Protein AF-A0AA49Q0H8-F1 (afdb_monomer_lite)

pLDDT: mean 85.37, std 14.4, range [41.31, 97.38]

Foldseek 3Di:
DLPDDLVLLDDPPRDSVNVVCVVVVNDADDLVSLQSSQVSSCVSCVVVVHRDDDGSCNRRDDPLRVLVVVLVVLLPPPDAPVNLVVLVVNLVSCVVNVVVVSNVSSVVVSVVRCVVVVVVVPPVPPVPDDDD

Sequence (132 aa):
MLRIKQKELQDENITRGFISMIESNRSRMSIDTAKKIAKKFNERAKELGINLNINGEYLFLTPKQEAEKYCLEKLNNNIELEHIKDIDEIIEISEKYGLTEIKIKAYIKRADLEFEKHIYKKRKLQRSFKIT

Structure (mmCIF, N/CA/C/O backbone):
data_AF-A0AA49Q0H8-F1
#
_entry.id   AF-A0AA49Q0H8-F1
#
loop_
_atom_site.group_PDB
_atom_site.id
_atom_site.type_symbol
_atom_site.label_atom_id
_atom_site.label_alt_id
_atom_site.label_comp_id
_atom_site.label_asym_id
_atom_site.label_entity_id
_atom_site.label_seq_id
_atom_site.pdbx_PDB_ins_code
_atom_site.Cartn_x
_atom_site.Cartn_y
_atom_site.Cartn_z
_atom_site.occupancy
_atom_site.B_iso_or_equiv
_atom_site.auth_seq_id
_atom_site.auth_comp_id
_atom_site.auth_asym_id
_atom_site.auth_atom_id
_atom_site.pdbx_PDB_model_num
ATOM 1 N N . MET A 1 1 ? -1.132 -11.295 16.619 1.00 79.00 1 MET A N 1
ATOM 2 C CA . MET A 1 1 ? -2.486 -10.762 16.324 1.00 79.00 1 MET A CA 1
ATOM 3 C C . MET A 1 1 ? -2.941 -9.900 17.499 1.00 79.00 1 MET A C 1
ATOM 5 O O . MET A 1 1 ? -2.829 -10.368 18.623 1.00 79.00 1 MET A O 1
ATOM 9 N N . LEU A 1 2 ? -3.425 -8.670 17.270 1.00 86.94 2 LEU A N 1
ATOM 10 C CA . LEU A 1 2 ? -3.689 -7.662 18.324 1.00 86.94 2 LEU A CA 1
ATOM 11 C C . LEU A 1 2 ? -4.891 -7.969 19.248 1.00 86.94 2 LEU A C 1
ATOM 13 O O . LEU A 1 2 ? -5.100 -7.277 20.243 1.00 86.94 2 LEU A O 1
ATOM 17 N N . ARG A 1 3 ? -5.690 -9.000 18.924 1.00 89.12 3 ARG A N 1
ATOM 18 C CA . ARG A 1 3 ? -6.884 -9.447 19.677 1.00 89.12 3 ARG A CA 1
ATOM 19 C C . ARG A 1 3 ? -7.886 -8.328 20.016 1.00 89.12 3 ARG A C 1
ATOM 21 O O . ARG A 1 3 ? -8.601 -8.434 21.007 1.00 89.12 3 ARG A O 1
ATOM 28 N N . ILE A 1 4 ? -7.938 -7.275 19.203 1.00 90.25 4 ILE A N 1
ATOM 29 C CA . ILE A 1 4 ? -8.869 -6.159 19.376 1.00 90.25 4 ILE A CA 1
ATOM 30 C C . ILE A 1 4 ? -10.261 -6.553 18.874 1.00 90.25 4 ILE A C 1
ATOM 32 O O . ILE A 1 4 ? -10.401 -7.159 17.810 1.00 90.25 4 ILE A O 1
ATOM 36 N N . LYS A 1 5 ? -11.300 -6.240 19.645 1.00 91.56 5 LYS A N 1
ATOM 37 C CA . LYS A 1 5 ? -12.699 -6.436 19.252 1.00 91.56 5 LYS A CA 1
ATOM 38 C C . LYS A 1 5 ? -13.223 -5.164 18.591 1.00 91.56 5 LYS A C 1
ATOM 40 O O . LYS A 1 5 ? -12.869 -4.063 19.001 1.00 91.56 5 LYS A O 1
ATOM 45 N N . GLN A 1 6 ? -14.172 -5.294 17.659 1.00 89.69 6 GLN A N 1
ATOM 46 C CA . GLN A 1 6 ? -14.830 -4.138 17.021 1.00 89.69 6 GLN A CA 1
ATOM 47 C C . GLN A 1 6 ? -15.367 -3.122 18.042 1.00 89.69 6 GLN A C 1
ATOM 49 O O . GLN A 1 6 ? -15.319 -1.923 17.800 1.00 89.69 6 GLN A O 1
ATOM 54 N N . LYS A 1 7 ? -15.833 -3.585 19.214 1.00 90.44 7 LYS A N 1
ATOM 55 C CA . LYS A 1 7 ? -16.336 -2.699 20.274 1.00 90.44 7 LYS A CA 1
ATOM 56 C C . LYS A 1 7 ? -15.286 -1.713 20.803 1.00 90.44 7 LYS A C 1
ATOM 58 O O . LYS A 1 7 ? -15.662 -0.634 21.233 1.00 90.44 7 LYS A O 1
ATOM 63 N N . GLU A 1 8 ? -14.009 -2.088 20.769 1.00 89.44 8 GLU A N 1
ATOM 64 C CA . GLU A 1 8 ? -12.873 -1.280 21.240 1.00 89.44 8 GLU A CA 1
ATOM 65 C C . GLU A 1 8 ? -12.460 -0.239 20.184 1.00 89.44 8 GLU A C 1
ATOM 67 O O . GLU A 1 8 ? -11.932 0.827 20.506 1.00 89.44 8 GLU A O 1
ATOM 72 N N . LEU A 1 9 ? -12.777 -0.513 18.914 1.00 90.25 9 LEU A N 1
ATOM 73 C CA . LEU A 1 9 ? -12.585 0.406 17.794 1.00 90.25 9 LEU A CA 1
ATOM 74 C C . LEU A 1 9 ? -13.672 1.483 17.699 1.00 90.25 9 LEU A C 1
ATOM 76 O O . LEU A 1 9 ? -13.484 2.454 16.969 1.00 90.25 9 LEU A O 1
ATOM 80 N N . GLN A 1 10 ? -14.774 1.342 18.443 1.00 92.25 10 GLN A N 1
ATOM 81 C CA . GLN A 1 10 ? -15.857 2.319 18.416 1.00 92.25 10 GLN A CA 1
ATOM 82 C C . GLN A 1 10 ? -15.435 3.678 18.988 1.00 92.25 10 GLN A C 1
ATOM 84 O O . GLN A 1 10 ? -14.564 3.779 19.859 1.00 92.25 10 GLN A O 1
ATOM 89 N N . ASP A 1 11 ? -16.070 4.718 18.466 1.00 90.31 11 ASP A N 1
ATOM 90 C CA . ASP A 1 11 ? -15.932 6.122 18.853 1.00 90.31 11 ASP A CA 1
ATOM 91 C C . ASP A 1 11 ? -17.238 6.852 18.474 1.00 90.31 11 ASP A C 1
ATOM 93 O O . ASP A 1 11 ? -18.080 6.259 17.794 1.00 90.31 11 ASP A O 1
ATOM 97 N N . GLU A 1 12 ? -17.412 8.122 18.848 1.00 85.06 12 GLU A N 1
ATOM 98 C CA . GLU A 1 12 ? -18.640 8.906 18.596 1.00 85.06 12 GLU A CA 1
ATOM 99 C C . GLU A 1 12 ? -19.125 8.824 17.137 1.00 85.06 12 GLU A C 1
ATOM 101 O O . GLU A 1 12 ? -20.320 8.743 16.877 1.00 85.06 12 GLU A O 1
ATOM 106 N N . ASN A 1 13 ? -18.185 8.766 16.187 1.00 83.50 13 ASN A N 1
ATOM 107 C CA . ASN A 1 13 ? -18.453 8.690 14.746 1.00 83.50 13 ASN A CA 1
ATOM 108 C C . ASN A 1 13 ? -17.989 7.369 14.103 1.00 83.50 13 ASN A C 1
ATOM 110 O O . ASN A 1 13 ? -17.912 7.255 12.881 1.00 83.50 13 ASN A O 1
ATOM 114 N N . ILE A 1 14 ? -17.632 6.367 14.911 1.00 91.06 14 ILE A N 1
ATOM 115 C CA . ILE A 1 14 ? -17.165 5.056 14.446 1.00 91.06 14 ILE A CA 1
ATOM 116 C C . ILE A 1 14 ? -18.039 4.001 15.113 1.00 91.06 14 ILE A C 1
ATOM 118 O O . ILE A 1 14 ? -17.765 3.539 16.217 1.00 91.06 14 ILE A O 1
ATOM 122 N N . THR A 1 15 ? -19.123 3.620 14.444 1.00 92.94 15 THR A N 1
ATOM 123 C CA . THR A 1 15 ? -20.043 2.605 14.966 1.00 92.94 15 THR A CA 1
ATOM 124 C C . THR A 1 15 ? -19.571 1.201 14.602 1.00 92.94 15 THR A C 1
ATOM 126 O O . THR A 1 15 ? -18.864 0.994 13.613 1.00 92.94 15 THR A O 1
ATOM 129 N N . ARG A 1 16 ? -20.020 0.188 15.350 1.00 92.06 16 ARG A N 1
ATOM 130 C CA . ARG A 1 16 ? -19.789 -1.220 14.985 1.00 92.06 16 ARG A CA 1
ATOM 131 C C . ARG A 1 16 ? -20.286 -1.553 13.573 1.00 92.06 16 ARG A C 1
ATOM 133 O O . ARG A 1 16 ? -19.608 -2.272 12.844 1.00 92.06 16 ARG A O 1
ATOM 140 N N . GLY A 1 17 ? -21.454 -1.030 13.191 1.00 92.25 17 GLY A N 1
ATOM 141 C CA . GLY A 1 17 ? -22.011 -1.228 11.851 1.00 92.25 17 GLY A CA 1
ATOM 142 C C . GLY A 1 17 ? -21.102 -0.646 10.771 1.00 92.25 17 GLY A C 1
ATOM 143 O O . GLY A 1 17 ? -20.806 -1.312 9.784 1.00 92.25 17 GLY A O 1
ATOM 144 N N . PHE A 1 18 ? -20.575 0.554 11.003 1.00 91.81 18 PHE A N 1
ATOM 145 C CA . PHE A 1 18 ? -19.619 1.186 10.103 1.00 91.81 18 PHE A CA 1
ATOM 146 C C . PHE A 1 18 ? -18.300 0.407 9.987 1.00 91.81 18 PHE A C 1
ATOM 148 O O . PHE A 1 18 ? -17.840 0.168 8.872 1.00 91.81 18 PHE A O 1
ATOM 155 N N . ILE A 1 19 ? -17.747 -0.084 11.102 1.00 92.00 19 ILE A N 1
ATOM 156 C CA . ILE A 1 19 ? -16.563 -0.963 11.091 1.00 92.00 19 ILE A CA 1
ATOM 157 C C . ILE A 1 19 ? -16.831 -2.221 10.252 1.00 92.00 19 ILE A C 1
ATOM 159 O O . ILE A 1 19 ? -16.025 -2.575 9.398 1.00 92.00 19 ILE A O 1
ATOM 163 N N . SER A 1 20 ? -17.995 -2.856 10.420 1.00 91.75 20 SER A N 1
ATOM 164 C CA . SER A 1 20 ? -18.374 -4.027 9.621 1.00 91.75 20 SER A CA 1
ATOM 165 C C . SER A 1 20 ? -18.497 -3.713 8.122 1.00 91.75 20 SER A C 1
ATOM 167 O O . SER A 1 20 ? -18.124 -4.541 7.288 1.00 91.75 20 SER A O 1
ATOM 169 N N . MET A 1 21 ? -18.985 -2.524 7.754 1.00 91.94 21 MET A N 1
ATOM 170 C CA . MET A 1 21 ? -19.035 -2.092 6.352 1.00 91.94 21 MET A CA 1
ATOM 171 C C . MET A 1 21 ? -17.640 -1.869 5.760 1.00 91.94 21 MET A C 1
ATOM 173 O O . MET A 1 21 ? -17.427 -2.188 4.593 1.00 91.94 21 MET A O 1
ATOM 177 N N . ILE A 1 22 ? -16.690 -1.367 6.551 1.00 90.38 22 ILE A N 1
ATOM 178 C CA . ILE A 1 22 ? -15.285 -1.237 6.143 1.00 90.38 22 ILE A CA 1
ATOM 179 C C . ILE A 1 22 ? -14.663 -2.621 5.935 1.00 90.38 22 ILE A C 1
ATOM 181 O O . ILE A 1 22 ? -14.118 -2.891 4.871 1.00 90.38 22 ILE A O 1
ATOM 185 N N . GLU A 1 23 ? -14.784 -3.519 6.918 1.00 87.69 23 GLU A N 1
ATOM 186 C CA . GLU A 1 23 ? -14.206 -4.873 6.862 1.00 87.69 23 GLU A CA 1
ATOM 187 C C . GLU A 1 23 ? -14.744 -5.698 5.682 1.00 87.69 23 GLU A C 1
ATOM 189 O O . GLU A 1 23 ? -14.046 -6.554 5.145 1.00 87.69 23 GLU A O 1
ATOM 194 N N . SER A 1 24 ? -15.980 -5.424 5.253 1.00 91.69 24 SER A N 1
ATOM 195 C CA . SER A 1 24 ? -16.614 -6.063 4.093 1.00 91.69 24 SER A CA 1
ATOM 196 C C . SER A 1 24 ? -16.405 -5.316 2.768 1.00 91.69 24 SER A C 1
ATOM 198 O O . SER A 1 24 ? -17.031 -5.675 1.771 1.00 91.69 24 SER A O 1
ATOM 200 N N . ASN A 1 25 ? -15.547 -4.289 2.736 1.00 84.31 25 ASN A N 1
ATOM 201 C CA . ASN A 1 25 ? -15.287 -3.427 1.575 1.00 84.31 25 ASN A CA 1
ATOM 202 C C . ASN A 1 25 ? -16.537 -2.727 1.001 1.00 84.31 25 ASN A C 1
ATOM 204 O O . ASN A 1 25 ? -16.541 -2.300 -0.153 1.00 84.31 25 ASN A O 1
ATOM 208 N N . ARG A 1 26 ? -17.606 -2.590 1.795 1.00 86.88 26 ARG A N 1
ATOM 209 C CA . ARG A 1 26 ? -18.862 -1.931 1.395 1.00 86.88 26 ARG A CA 1
ATOM 210 C C . ARG A 1 26 ? -18.848 -0.421 1.615 1.00 86.88 26 ARG A C 1
ATOM 212 O O . ARG A 1 26 ? -19.649 0.281 1.010 1.00 86.88 26 ARG A O 1
ATOM 219 N N . SER A 1 27 ? -17.960 0.081 2.471 1.00 86.12 27 SER A N 1
ATOM 220 C CA . SER A 1 27 ? -17.750 1.514 2.692 1.00 86.12 27 SER A CA 1
ATOM 221 C C . SER A 1 27 ? -16.266 1.821 2.808 1.00 86.12 27 SER A C 1
ATOM 223 O O . SER A 1 27 ? -15.492 1.010 3.312 1.00 86.12 27 SER A O 1
ATOM 225 N N . ARG A 1 28 ? -15.878 3.028 2.396 1.00 85.75 28 ARG A N 1
ATOM 226 C CA . ARG A 1 28 ? -14.571 3.596 2.738 1.00 85.75 28 ARG A CA 1
ATOM 227 C C . ARG A 1 28 ? -14.676 4.447 3.992 1.00 85.75 28 ARG A C 1
ATOM 229 O O . ARG A 1 28 ? -15.765 4.882 4.365 1.00 85.75 28 ARG A O 1
ATOM 236 N N . MET A 1 29 ? -13.536 4.662 4.635 1.00 88.19 29 MET A N 1
ATOM 237 C CA . MET A 1 29 ? -13.414 5.564 5.773 1.00 88.19 29 MET A CA 1
ATOM 238 C C . MET A 1 29 ? -12.831 6.911 5.348 1.00 88.19 29 MET A C 1
ATOM 240 O O . MET A 1 29 ? -12.098 6.981 4.363 1.00 88.19 29 MET A O 1
ATOM 244 N N . SER A 1 30 ? -13.139 7.976 6.091 1.00 90.12 30 SER A N 1
ATOM 245 C CA . SER A 1 30 ? -12.437 9.252 5.936 1.00 90.12 30 SER A CA 1
ATOM 246 C C . SER A 1 30 ? -11.016 9.151 6.495 1.00 90.12 30 SER A C 1
ATOM 248 O O . SER A 1 30 ? -10.710 8.265 7.299 1.00 90.12 30 SER A O 1
ATOM 250 N N . ILE A 1 31 ? -10.147 10.086 6.112 1.00 90.06 31 ILE A N 1
ATOM 251 C CA . ILE A 1 31 ? -8.789 10.154 6.662 1.00 90.06 31 ILE A CA 1
ATOM 252 C C . ILE A 1 31 ? -8.794 10.356 8.186 1.00 90.06 31 ILE A C 1
ATOM 254 O O . ILE A 1 31 ? -7.956 9.791 8.887 1.00 90.06 31 ILE A O 1
ATOM 258 N N . ASP A 1 32 ? -9.764 11.099 8.725 1.00 90.81 32 ASP A N 1
ATOM 259 C CA . ASP A 1 32 ? -9.881 11.331 10.167 1.00 90.81 32 ASP A CA 1
ATOM 260 C C . ASP A 1 32 ? -10.274 10.056 10.912 1.00 90.81 32 ASP A C 1
ATOM 262 O O . ASP A 1 32 ? -9.683 9.724 11.943 1.00 90.81 32 ASP A O 1
ATOM 266 N N . THR A 1 33 ? -11.213 9.284 10.360 1.00 91.50 33 THR A N 1
ATOM 267 C CA . THR A 1 33 ? -11.529 7.945 10.866 1.00 91.50 33 THR A CA 1
ATOM 268 C C . THR A 1 33 ? -10.299 7.041 10.809 1.00 91.50 33 THR A C 1
ATOM 270 O O . THR A 1 33 ? -9.993 6.373 11.796 1.00 91.50 33 THR A O 1
ATOM 273 N N . ALA A 1 34 ? -9.572 7.034 9.690 1.00 92.31 34 ALA A N 1
ATOM 274 C CA . ALA A 1 34 ? -8.381 6.211 9.520 1.00 92.31 34 ALA A CA 1
ATOM 275 C C . ALA A 1 34 ? -7.310 6.540 10.571 1.00 92.31 34 ALA A C 1
ATOM 277 O O . ALA A 1 34 ? -6.762 5.638 11.204 1.00 92.31 34 ALA A O 1
ATOM 278 N N . LYS A 1 35 ? -7.070 7.831 10.840 1.00 93.19 35 LYS A N 1
ATOM 279 C CA . LYS A 1 35 ? -6.164 8.296 11.905 1.00 93.19 35 LYS A CA 1
ATOM 280 C C . LYS A 1 35 ? -6.601 7.808 13.287 1.00 93.19 35 LYS A C 1
ATOM 282 O O . LYS A 1 35 ? -5.766 7.327 14.052 1.00 93.19 35 LYS A O 1
ATOM 287 N N . LYS A 1 36 ? -7.897 7.893 13.605 1.00 93.38 36 LYS A N 1
ATOM 288 C CA . LYS A 1 36 ? -8.448 7.412 14.884 1.00 93.38 36 LYS A CA 1
ATOM 289 C C . LYS A 1 36 ? -8.284 5.900 15.054 1.00 93.38 36 LYS A C 1
ATOM 291 O O . LYS A 1 36 ? -7.860 5.447 16.115 1.00 93.38 36 LYS A O 1
ATOM 296 N N . ILE A 1 37 ? -8.578 5.125 14.011 1.00 92.50 37 ILE A N 1
ATOM 297 C CA . ILE A 1 37 ? -8.427 3.665 14.024 1.00 92.50 37 ILE A CA 1
ATOM 298 C C . ILE A 1 37 ? -6.946 3.275 14.153 1.00 92.50 37 ILE A C 1
ATOM 300 O O . ILE A 1 37 ? -6.608 2.449 15.000 1.00 92.50 37 ILE A O 1
ATOM 304 N N . ALA A 1 38 ? -6.052 3.909 13.383 1.00 93.44 38 ALA A N 1
ATOM 305 C CA . ALA A 1 38 ? -4.608 3.681 13.468 1.00 93.44 38 ALA A CA 1
ATOM 306 C C . ALA A 1 38 ? -4.066 3.955 14.880 1.00 93.44 38 ALA A C 1
ATOM 308 O O . ALA A 1 38 ? -3.313 3.147 15.421 1.00 93.44 38 ALA A O 1
ATOM 309 N N . LYS A 1 39 ? -4.515 5.048 15.514 1.00 93.12 39 LYS A N 1
ATOM 310 C CA . LYS A 1 39 ? -4.167 5.375 16.903 1.00 93.12 39 LYS A CA 1
ATOM 311 C C . LYS A 1 39 ? -4.555 4.246 17.863 1.00 93.12 39 LYS A C 1
ATOM 313 O O . LYS A 1 39 ? -3.691 3.763 18.587 1.00 93.12 39 LYS A O 1
ATOM 318 N N . LYS A 1 40 ? -5.804 3.768 17.809 1.00 92.88 40 LYS A N 1
ATOM 319 C CA . LYS A 1 40 ? -6.286 2.668 18.666 1.00 92.88 40 LYS A CA 1
ATOM 320 C C . LYS A 1 40 ? -5.505 1.366 18.449 1.00 92.88 40 LYS A C 1
ATOM 322 O O . LYS A 1 40 ? -5.219 0.649 19.404 1.00 92.88 40 LYS A O 1
ATOM 327 N N . PHE A 1 41 ? -5.132 1.053 17.207 1.00 93.62 41 PHE A N 1
ATOM 328 C CA . PHE A 1 41 ? -4.290 -0.110 16.917 1.00 93.62 41 PHE A CA 1
ATOM 329 C C . PHE A 1 41 ? -2.883 0.022 17.510 1.00 93.62 41 PHE A C 1
ATOM 331 O O . PHE A 1 41 ? -2.403 -0.932 18.121 1.00 93.62 41 PHE A O 1
ATOM 338 N N . ASN A 1 42 ? -2.234 1.181 17.358 1.00 93.81 42 ASN A N 1
ATOM 339 C CA . ASN A 1 42 ? -0.905 1.424 17.927 1.00 93.81 42 ASN A CA 1
ATOM 340 C C . ASN A 1 42 ? -0.934 1.398 19.462 1.00 93.81 42 ASN A C 1
ATOM 342 O O . ASN A 1 42 ? -0.054 0.804 20.078 1.00 93.81 42 ASN A O 1
ATOM 346 N N . GLU A 1 43 ? -1.959 1.988 20.085 1.00 93.44 43 GLU A N 1
ATOM 347 C CA . GLU A 1 43 ? -2.174 1.930 21.538 1.00 93.44 43 GLU A CA 1
ATOM 348 C C . GLU A 1 43 ? -2.297 0.481 22.010 1.00 93.44 43 GLU A C 1
ATOM 350 O O . GLU A 1 43 ? -1.560 0.050 22.897 1.00 93.44 43 GLU A O 1
ATOM 355 N N . ARG A 1 44 ? -3.139 -0.311 21.336 1.00 94.00 44 ARG A N 1
ATOM 356 C CA . ARG A 1 44 ? -3.307 -1.726 21.663 1.00 94.00 44 ARG A CA 1
ATOM 357 C C . ARG A 1 44 ? -2.029 -2.538 21.455 1.00 94.00 44 ARG A C 1
ATOM 359 O O . ARG A 1 44 ? -1.735 -3.442 22.230 1.00 94.00 44 ARG A O 1
ATOM 366 N N . ALA A 1 45 ? -1.273 -2.250 20.403 1.00 93.56 45 ALA A N 1
ATOM 367 C CA . ALA A 1 45 ? 0.006 -2.904 20.163 1.00 93.56 45 ALA A CA 1
ATOM 368 C C . ALA A 1 45 ? 1.008 -2.586 21.277 1.00 93.56 45 ALA A C 1
ATOM 370 O O . ALA A 1 45 ? 1.635 -3.503 21.807 1.00 93.56 45 ALA A O 1
ATOM 371 N N . LYS A 1 46 ? 1.079 -1.319 21.696 1.00 93.69 46 LYS A N 1
ATOM 372 C CA . LYS A 1 46 ? 1.933 -0.865 22.794 1.00 93.69 46 L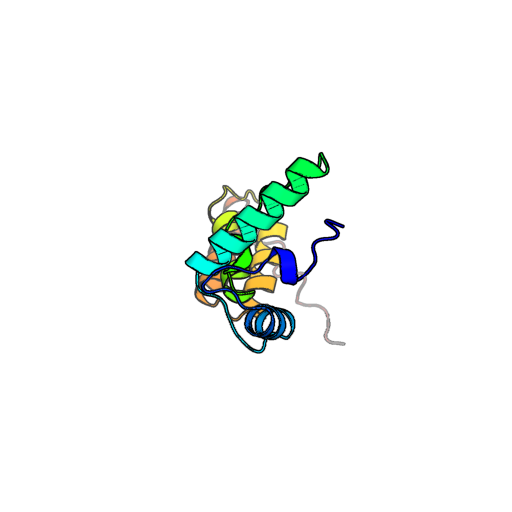YS A CA 1
ATOM 373 C C . LYS A 1 46 ? 1.598 -1.569 24.111 1.00 93.69 46 LYS A C 1
ATOM 375 O O . LYS A 1 46 ? 2.513 -2.018 24.792 1.00 93.69 46 LYS A O 1
ATOM 380 N N . GLU A 1 47 ? 0.315 -1.732 24.438 1.00 93.81 47 GLU A N 1
ATOM 381 C CA . GLU A 1 47 ? -0.133 -2.505 25.613 1.00 93.81 47 GLU A CA 1
ATOM 382 C C . GLU A 1 47 ? 0.345 -3.964 25.588 1.00 93.81 47 GLU A C 1
ATOM 384 O O . GLU A 1 47 ? 0.595 -4.559 26.632 1.00 93.81 47 GLU A O 1
ATOM 389 N N . LEU A 1 48 ? 0.479 -4.545 24.395 1.00 93.75 48 LEU A N 1
ATOM 390 C CA . LEU A 1 48 ? 0.942 -5.917 24.189 1.00 93.75 48 LEU A CA 1
ATOM 391 C C . LEU A 1 48 ? 2.470 -6.023 24.038 1.00 93.75 48 LEU A C 1
ATOM 393 O O . LEU A 1 48 ? 2.969 -7.109 23.747 1.00 93.75 48 LEU A O 1
ATOM 397 N N . GLY A 1 49 ? 3.212 -4.919 24.188 1.00 93.38 49 GLY A N 1
ATOM 398 C CA . GLY A 1 49 ? 4.660 -4.877 23.960 1.00 93.38 49 GLY A CA 1
ATOM 399 C C . GLY A 1 49 ? 5.064 -5.040 22.489 1.00 93.38 49 GLY A C 1
ATOM 400 O O . GLY A 1 49 ? 6.207 -5.381 22.195 1.00 93.38 49 GLY A O 1
ATOM 401 N N . ILE A 1 50 ? 4.137 -4.821 21.554 1.00 93.50 50 ILE A N 1
ATOM 402 C CA . ILE A 1 50 ? 4.366 -4.912 20.111 1.00 93.50 50 ILE A CA 1
ATOM 403 C C . ILE A 1 50 ? 4.679 -3.513 19.581 1.00 93.50 50 ILE A C 1
ATOM 405 O O . ILE A 1 50 ? 3.890 -2.583 19.749 1.00 93.50 50 ILE A O 1
ATOM 409 N N . ASN A 1 51 ? 5.803 -3.371 18.879 1.00 88.75 51 ASN A N 1
ATOM 410 C CA . ASN A 1 51 ? 6.114 -2.142 18.159 1.00 88.75 51 ASN A CA 1
ATOM 411 C C . ASN A 1 51 ? 5.322 -2.092 16.842 1.00 88.75 51 ASN A C 1
ATOM 413 O O . ASN A 1 51 ? 5.756 -2.635 15.826 1.00 88.75 51 ASN A O 1
ATOM 417 N N . LEU A 1 52 ? 4.139 -1.480 16.881 1.00 88.31 52 LEU A N 1
ATOM 418 C CA . LEU A 1 52 ? 3.331 -1.171 15.704 1.00 88.31 52 LEU A CA 1
ATOM 419 C C . LEU A 1 52 ? 3.350 0.339 15.471 1.00 88.31 52 LEU A C 1
ATOM 421 O O . LEU A 1 52 ? 3.071 1.111 16.387 1.00 88.31 52 LEU A O 1
ATOM 425 N N . ASN A 1 53 ? 3.652 0.743 14.240 1.00 86.44 53 ASN A N 1
ATOM 426 C CA . ASN A 1 53 ? 3.659 2.141 13.829 1.00 86.44 53 ASN A CA 1
ATOM 427 C C . ASN A 1 53 ? 2.884 2.301 12.518 1.00 86.44 53 ASN A C 1
ATOM 429 O O . ASN A 1 53 ? 3.469 2.518 11.458 1.00 86.44 53 ASN A O 1
ATOM 433 N N . ILE A 1 54 ? 1.564 2.129 12.585 1.00 89.31 54 ILE A N 1
ATOM 434 C CA . ILE A 1 54 ? 0.680 2.415 11.450 1.00 89.31 54 ILE A CA 1
ATOM 435 C C . ILE A 1 54 ? 0.105 3.823 11.572 1.00 89.31 54 ILE A C 1
ATOM 437 O O . ILE A 1 54 ? -0.213 4.284 12.667 1.00 89.31 54 ILE A O 1
ATOM 441 N N . ASN A 1 55 ? -0.050 4.525 10.455 1.00 89.69 55 ASN A N 1
ATOM 442 C CA . ASN A 1 55 ? -0.651 5.856 10.426 1.00 89.69 55 ASN A CA 1
ATOM 443 C C . ASN A 1 55 ? -1.999 5.832 9.684 1.00 89.69 55 ASN A C 1
ATOM 445 O O . ASN A 1 55 ? -2.384 4.832 9.079 1.00 89.69 55 ASN A O 1
ATOM 449 N N . GLY A 1 56 ? -2.748 6.934 9.761 1.00 87.38 56 GLY A N 1
ATOM 450 C CA . GLY A 1 56 ? -4.053 7.019 9.101 1.00 87.38 56 GLY A CA 1
ATOM 451 C C . GLY A 1 56 ? -3.965 6.944 7.577 1.00 87.38 56 GLY A C 1
ATOM 452 O O . GLY A 1 56 ? -4.859 6.394 6.950 1.00 87.38 56 GLY A O 1
ATOM 453 N N . GLU A 1 57 ? -2.879 7.440 6.980 1.00 88.00 57 GLU A N 1
ATOM 454 C CA . GLU A 1 57 ? -2.663 7.351 5.532 1.00 88.00 57 GLU A CA 1
ATOM 455 C C . GLU A 1 57 ? -2.566 5.899 5.071 1.00 88.00 57 GLU A C 1
ATOM 457 O O . GLU A 1 57 ? -3.229 5.524 4.110 1.00 88.00 57 GLU A O 1
ATOM 462 N N . TYR A 1 58 ? -1.826 5.067 5.804 1.00 84.81 58 TYR A N 1
ATOM 463 C CA . TYR A 1 58 ? -1.679 3.645 5.511 1.00 84.81 58 TYR A CA 1
ATOM 464 C C . TYR A 1 58 ? -3.031 2.920 5.441 1.00 84.81 58 TYR A C 1
ATOM 466 O O . TYR A 1 58 ? -3.257 2.118 4.545 1.00 84.81 58 TYR A O 1
ATOM 474 N N . LEU A 1 59 ? -3.962 3.241 6.344 1.00 87.31 59 LEU A N 1
ATOM 475 C CA . LEU A 1 59 ? -5.306 2.648 6.345 1.00 87.31 59 LEU A CA 1
ATOM 476 C C . LEU A 1 59 ? -6.266 3.279 5.322 1.00 87.31 59 LEU A C 1
ATOM 478 O O . LEU A 1 59 ? -7.324 2.714 5.046 1.00 87.31 59 LEU A O 1
ATOM 482 N N . PHE A 1 60 ? -5.943 4.468 4.811 1.00 87.75 60 PHE A N 1
ATOM 483 C CA . PHE A 1 60 ? -6.811 5.241 3.924 1.00 87.75 60 PHE A CA 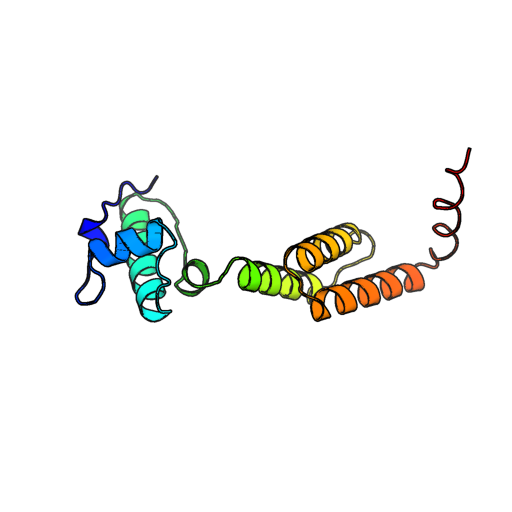1
ATOM 484 C C . PHE A 1 60 ? -6.523 4.996 2.439 1.00 87.75 60 PHE A C 1
ATOM 486 O O . PHE A 1 60 ? -7.445 5.066 1.620 1.00 87.75 60 PHE A O 1
ATOM 493 N N . LEU A 1 61 ? -5.262 4.734 2.080 1.00 86.94 61 LEU A N 1
ATOM 494 C CA . LEU A 1 61 ? -4.860 4.569 0.687 1.00 86.94 61 LEU A CA 1
ATOM 495 C C . LEU A 1 61 ? -5.583 3.389 0.038 1.00 86.94 61 LEU A C 1
ATOM 497 O O . LEU A 1 61 ? -5.691 2.291 0.577 1.00 86.94 61 LEU A O 1
ATOM 501 N N . THR A 1 62 ? -6.070 3.619 -1.176 1.00 86.44 62 THR A N 1
ATOM 502 C CA . THR A 1 62 ? -6.543 2.521 -2.020 1.00 86.44 62 THR A CA 1
ATOM 503 C C . THR A 1 62 ? -5.371 1.688 -2.528 1.00 86.44 62 THR A C 1
ATOM 505 O O . THR A 1 62 ? -4.289 2.248 -2.699 1.00 86.44 62 THR A O 1
ATOM 508 N N . PRO A 1 63 ? -5.585 0.419 -2.926 1.00 88.44 63 PRO A N 1
ATOM 509 C CA . PRO A 1 63 ? -4.527 -0.385 -3.545 1.00 88.44 63 PRO A CA 1
ATOM 510 C C . PRO A 1 63 ? -3.860 0.305 -4.744 1.00 88.44 63 PRO A C 1
ATOM 512 O O . PRO A 1 63 ? -2.657 0.186 -4.944 1.00 88.44 63 PRO A O 1
ATOM 515 N N . LYS A 1 64 ? -4.631 1.080 -5.523 1.00 91.44 64 LYS A N 1
ATOM 516 C CA . LYS A 1 64 ? -4.106 1.865 -6.647 1.00 91.44 64 LYS A CA 1
ATOM 517 C C . LYS A 1 64 ? -3.207 3.015 -6.182 1.00 91.44 64 LYS A C 1
ATOM 519 O O . LYS A 1 64 ? -2.138 3.200 -6.748 1.00 91.44 64 LYS A O 1
ATOM 524 N N . GLN A 1 65 ? -3.631 3.777 -5.173 1.00 90.88 65 GLN A N 1
ATOM 525 C CA . GLN A 1 65 ? -2.843 4.895 -4.637 1.00 90.88 65 GLN A CA 1
ATOM 526 C C . GLN A 1 65 ? -1.605 4.413 -3.873 1.00 90.88 65 GLN A C 1
ATOM 528 O O . GLN A 1 65 ? -0.568 5.063 -3.916 1.00 90.88 65 GLN A O 1
ATOM 533 N N . GLU A 1 66 ? -1.701 3.275 -3.189 1.00 91.06 66 GLU A N 1
ATOM 534 C CA . GLU A 1 66 ? -0.562 2.627 -2.541 1.00 91.06 66 GLU A CA 1
ATOM 535 C C . GLU A 1 66 ? 0.465 2.168 -3.583 1.00 91.06 66 GLU A C 1
ATOM 537 O O . GLU A 1 66 ? 1.647 2.480 -3.454 1.00 91.06 66 GLU A O 1
ATOM 542 N N . ALA A 1 67 ? 0.011 1.519 -4.662 1.00 93.50 67 ALA A N 1
ATOM 543 C CA . ALA A 1 67 ? 0.866 1.144 -5.785 1.00 93.50 67 ALA A CA 1
ATOM 544 C C . ALA A 1 67 ? 1.523 2.365 -6.447 1.00 93.50 67 ALA A C 1
ATOM 546 O O . ALA A 1 67 ? 2.721 2.353 -6.716 1.00 93.50 67 ALA A O 1
ATOM 547 N N . GLU A 1 68 ? 0.760 3.435 -6.672 1.00 94.62 68 GLU A N 1
ATOM 548 C CA . GLU A 1 68 ? 1.267 4.698 -7.212 1.00 94.62 68 GLU A CA 1
ATOM 549 C C . GLU A 1 68 ? 2.348 5.312 -6.318 1.00 94.62 68 GLU A C 1
ATOM 551 O O . GLU A 1 68 ? 3.438 5.622 -6.805 1.00 94.62 68 GLU A O 1
ATOM 556 N N . LYS A 1 69 ? 2.090 5.413 -5.009 1.00 92.81 69 LYS A N 1
ATOM 557 C CA . LYS A 1 69 ? 3.056 5.909 -4.024 1.00 92.81 69 LYS A CA 1
ATOM 558 C C . LYS A 1 69 ? 4.336 5.072 -4.025 1.00 92.81 69 LYS A C 1
ATOM 560 O O . LYS A 1 69 ? 5.417 5.635 -4.167 1.00 92.81 69 LYS A O 1
ATOM 565 N N . TYR A 1 70 ? 4.213 3.748 -3.947 1.00 93.19 70 TYR A N 1
ATOM 566 C CA . TYR A 1 70 ? 5.349 2.824 -3.981 1.00 93.19 70 TYR A CA 1
ATOM 567 C C . TYR A 1 70 ? 6.203 2.998 -5.243 1.00 93.19 70 TYR A C 1
ATOM 569 O O . TYR A 1 70 ? 7.426 3.126 -5.165 1.00 93.19 70 TYR A O 1
ATOM 577 N N . CYS A 1 71 ? 5.563 3.040 -6.414 1.00 95.06 71 CYS A N 1
ATOM 578 C CA . CYS A 1 71 ? 6.267 3.207 -7.678 1.00 95.06 71 CYS A CA 1
ATOM 579 C C . CYS A 1 71 ? 6.988 4.557 -7.767 1.00 95.06 71 CYS A C 1
ATOM 581 O O . CYS A 1 71 ? 8.122 4.600 -8.240 1.00 95.06 71 CYS A O 1
ATOM 583 N N . LEU A 1 72 ? 6.363 5.650 -7.317 1.00 93.94 72 LEU A N 1
ATOM 584 C CA . LEU A 1 72 ? 6.989 6.975 -7.303 1.00 93.94 72 LEU A CA 1
ATOM 585 C C . LEU A 1 72 ? 8.175 7.034 -6.340 1.00 93.94 72 LEU A C 1
ATOM 587 O O . LEU A 1 72 ? 9.226 7.550 -6.710 1.00 93.94 72 LEU A O 1
ATOM 591 N N . GLU A 1 73 ? 8.032 6.482 -5.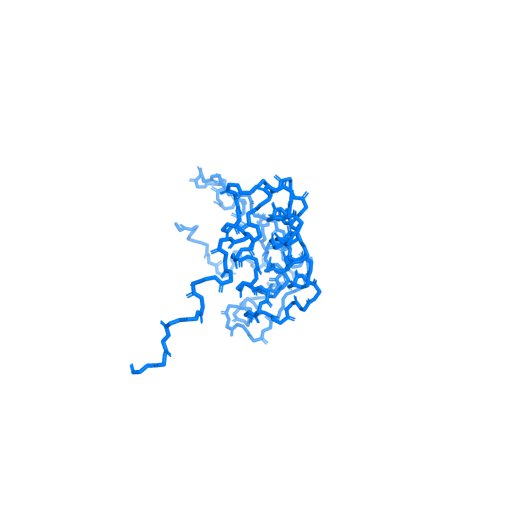135 1.00 92.12 73 GLU A N 1
ATOM 592 C CA . GLU A 1 73 ? 9.119 6.410 -4.155 1.00 92.12 73 GLU A CA 1
ATOM 593 C C . GLU A 1 73 ? 10.314 5.631 -4.713 1.00 92.12 73 GLU A C 1
ATOM 595 O O . GLU A 1 73 ? 11.440 6.127 -4.658 1.00 92.12 73 GLU A O 1
ATOM 600 N N . LYS A 1 74 ? 10.085 4.465 -5.336 1.00 91.94 74 LYS A N 1
ATOM 601 C CA . LYS A 1 74 ? 11.170 3.722 -5.988 1.00 91.94 74 LYS A CA 1
ATOM 602 C C . LYS A 1 74 ? 11.791 4.500 -7.152 1.00 91.94 74 LYS A C 1
ATOM 604 O O . LYS A 1 74 ? 13.012 4.552 -7.228 1.00 91.94 74 LYS A O 1
ATOM 609 N N . LEU A 1 75 ? 10.993 5.108 -8.037 1.00 90.31 75 LEU A N 1
ATOM 610 C CA . LEU A 1 75 ? 11.503 5.862 -9.196 1.00 90.31 75 LEU A CA 1
ATOM 611 C C . LEU A 1 75 ? 12.326 7.097 -8.809 1.00 90.31 75 LEU A C 1
ATOM 613 O O . LEU A 1 75 ? 13.248 7.457 -9.539 1.00 90.31 75 LEU A O 1
ATOM 617 N N . ASN A 1 76 ? 11.978 7.747 -7.697 1.00 88.31 76 ASN A N 1
ATOM 618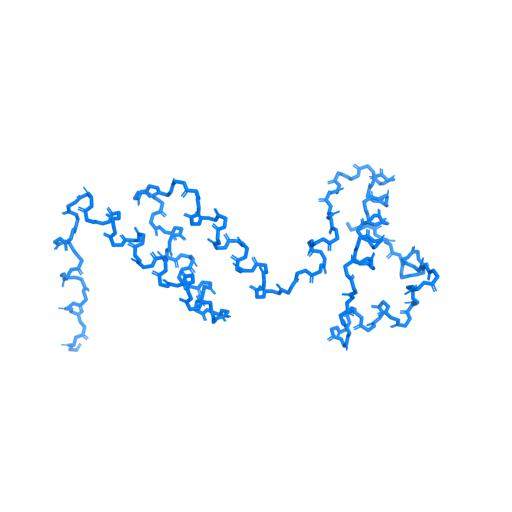 C CA . ASN A 1 76 ? 12.679 8.930 -7.199 1.00 88.31 76 ASN A CA 1
ATOM 619 C C . ASN A 1 76 ? 14.008 8.589 -6.514 1.00 88.31 76 ASN A C 1
ATOM 621 O O . ASN A 1 76 ? 14.862 9.464 -6.382 1.00 88.31 76 ASN A O 1
ATOM 625 N N . ASN A 1 77 ? 14.201 7.338 -6.093 1.00 85.69 77 ASN A N 1
ATOM 626 C CA . ASN A 1 77 ? 15.500 6.884 -5.619 1.00 85.69 77 ASN A CA 1
ATOM 627 C C . ASN A 1 77 ? 16.482 6.789 -6.796 1.00 85.69 77 ASN A C 1
ATOM 629 O O . ASN A 1 77 ? 16.099 6.520 -7.938 1.00 85.69 77 ASN A O 1
ATOM 633 N N . ASN A 1 78 ? 17.775 6.982 -6.525 1.00 76.38 78 ASN A N 1
ATOM 634 C CA . ASN A 1 78 ? 18.816 6.768 -7.528 1.00 76.38 78 ASN A CA 1
ATOM 635 C C . ASN A 1 78 ? 18.927 5.269 -7.845 1.00 76.38 78 ASN A C 1
ATOM 637 O O . ASN A 1 78 ? 19.683 4.538 -7.213 1.00 76.38 78 ASN A O 1
ATOM 641 N N . ILE A 1 79 ? 18.133 4.813 -8.814 1.00 79.81 79 ILE A N 1
ATOM 642 C CA . ILE A 1 79 ? 18.194 3.451 -9.344 1.00 79.81 79 ILE A CA 1
ATOM 643 C C . ILE A 1 79 ? 19.401 3.355 -10.277 1.00 79.81 79 ILE A C 1
ATOM 645 O O . ILE A 1 79 ? 19.428 4.003 -11.324 1.00 79.81 79 ILE A O 1
ATOM 649 N N . GLU A 1 80 ? 20.373 2.523 -9.917 1.00 79.19 80 GLU A N 1
ATOM 650 C CA . GLU A 1 80 ? 21.482 2.144 -10.794 1.00 79.19 80 GLU A CA 1
ATOM 651 C C . GLU A 1 80 ? 21.111 0.943 -11.679 1.00 79.19 80 GLU A C 1
ATOM 653 O O . GLU A 1 80 ? 20.152 0.221 -11.414 1.00 79.19 80 GLU A O 1
ATOM 658 N N . LEU A 1 81 ? 21.889 0.665 -12.731 1.00 74.12 81 LEU A N 1
ATOM 659 C CA . LEU A 1 81 ? 21.588 -0.448 -13.648 1.00 74.12 81 LEU A CA 1
ATOM 660 C C . LEU A 1 81 ? 21.505 -1.821 -12.948 1.00 74.12 81 LEU A C 1
ATOM 662 O O . LEU A 1 81 ? 20.753 -2.691 -13.380 1.00 74.12 81 LEU A O 1
ATOM 666 N N . GLU A 1 82 ? 22.262 -2.035 -11.874 1.00 76.75 82 GLU A N 1
ATOM 667 C CA . GLU A 1 82 ? 22.222 -3.289 -11.099 1.00 76.75 82 GLU A CA 1
ATOM 668 C C . GLU A 1 82 ? 20.823 -3.563 -10.519 1.00 76.75 82 GLU A C 1
ATOM 670 O O . GLU A 1 82 ? 20.427 -4.713 -10.329 1.00 76.75 82 GLU A O 1
ATOM 675 N N . HIS A 1 83 ? 20.033 -2.500 -10.387 1.00 82.31 83 HIS A N 1
ATOM 676 C CA . HIS A 1 83 ? 18.657 -2.470 -9.921 1.00 82.31 83 HIS A CA 1
ATOM 677 C C . HIS A 1 83 ? 17.637 -2.370 -11.068 1.00 82.31 83 HIS A C 1
ATOM 679 O O . HIS A 1 83 ? 16.477 -2.039 -10.849 1.00 82.31 83 HIS A O 1
ATOM 685 N N . ILE A 1 84 ? 17.998 -2.703 -12.316 1.00 84.88 84 ILE A N 1
ATOM 686 C CA . ILE A 1 84 ? 17.053 -2.646 -13.452 1.00 84.88 84 ILE A CA 1
ATOM 687 C C . ILE A 1 84 ? 15.808 -3.530 -13.253 1.00 84.88 84 ILE A C 1
ATOM 689 O O . ILE A 1 84 ? 14.750 -3.241 -13.809 1.00 84.88 84 ILE A O 1
ATOM 693 N N . LYS A 1 85 ? 15.915 -4.579 -12.426 1.00 88.62 85 LYS A N 1
ATOM 694 C CA . LYS A 1 85 ? 14.774 -5.413 -12.022 1.00 88.62 85 LYS A CA 1
ATOM 695 C C . LYS A 1 85 ? 13.737 -4.636 -11.210 1.00 88.62 85 LYS A C 1
ATOM 697 O O . LYS A 1 85 ? 12.554 -4.920 -11.347 1.00 88.62 85 LYS A O 1
ATOM 702 N N . ASP A 1 86 ? 14.155 -3.641 -10.428 1.00 90.88 86 ASP A N 1
ATOM 703 C CA . ASP A 1 86 ? 13.230 -2.756 -9.715 1.00 90.88 86 ASP A CA 1
ATOM 704 C C . ASP A 1 86 ? 12.395 -1.932 -10.706 1.00 90.88 86 ASP A C 1
ATOM 706 O O . ASP A 1 86 ? 11.210 -1.702 -10.481 1.00 90.88 86 ASP A O 1
ATOM 710 N N . ILE A 1 87 ? 12.975 -1.550 -11.850 1.00 92.44 87 ILE A N 1
ATOM 711 C CA . ILE A 1 87 ? 12.236 -0.868 -12.923 1.00 92.44 87 ILE A CA 1
ATOM 712 C C . ILE A 1 87 ? 11.248 -1.813 -13.610 1.00 92.44 87 ILE A C 1
ATOM 714 O O . ILE A 1 87 ? 10.130 -1.402 -13.916 1.00 92.44 87 ILE A O 1
ATOM 718 N N . ASP A 1 88 ? 11.631 -3.073 -13.835 1.00 93.06 88 ASP A N 1
ATOM 719 C CA . ASP A 1 88 ? 10.716 -4.090 -14.369 1.00 93.06 88 ASP A CA 1
ATOM 720 C C . ASP A 1 88 ? 9.515 -4.309 -13.437 1.00 93.06 88 ASP A C 1
ATOM 722 O O . ASP A 1 88 ? 8.375 -4.299 -13.898 1.00 93.06 88 ASP A O 1
ATOM 726 N N . GLU A 1 89 ? 9.750 -4.385 -12.127 1.00 95.25 89 GLU A N 1
ATOM 727 C CA . GLU A 1 89 ? 8.687 -4.473 -11.121 1.00 95.25 89 GLU A CA 1
ATOM 728 C C . GLU A 1 89 ? 7.749 -3.252 -11.168 1.00 95.25 89 GLU A C 1
ATOM 730 O O . GLU A 1 89 ? 6.525 -3.400 -11.166 1.00 95.25 89 GLU A O 1
ATOM 735 N N . ILE A 1 90 ? 8.295 -2.034 -11.274 1.00 96.06 90 ILE A N 1
ATOM 736 C CA . ILE A 1 90 ? 7.491 -0.808 -11.410 1.00 96.06 90 ILE A CA 1
ATOM 737 C C . ILE A 1 90 ? 6.622 -0.857 -12.676 1.00 96.06 90 ILE A C 1
ATOM 739 O O . ILE A 1 90 ? 5.457 -0.450 -12.645 1.00 96.06 90 ILE A O 1
ATOM 743 N N . ILE A 1 91 ? 7.150 -1.360 -13.796 1.00 96.38 91 ILE A N 1
ATOM 744 C CA . ILE A 1 91 ? 6.391 -1.512 -15.046 1.00 96.38 91 ILE A CA 1
ATOM 745 C C . ILE A 1 91 ? 5.240 -2.513 -14.861 1.00 96.38 91 ILE A C 1
ATOM 747 O O . ILE A 1 91 ? 4.118 -2.234 -15.282 1.00 96.38 91 ILE A O 1
ATOM 751 N N . GLU A 1 92 ? 5.482 -3.648 -14.206 1.00 97.19 92 GLU A N 1
ATOM 752 C CA . GLU A 1 92 ? 4.449 -4.658 -13.942 1.00 97.19 92 GLU A CA 1
ATOM 753 C C . GLU A 1 92 ? 3.335 -4.127 -13.028 1.00 97.19 92 GLU A C 1
ATOM 755 O O . GLU A 1 92 ? 2.147 -4.290 -13.323 1.00 97.19 92 GLU A O 1
ATOM 760 N N . ILE A 1 93 ? 3.701 -3.441 -11.941 1.00 96.94 93 ILE A N 1
ATOM 761 C CA . ILE A 1 93 ? 2.742 -2.841 -11.005 1.00 96.94 93 ILE A CA 1
ATOM 762 C C . ILE A 1 93 ? 1.944 -1.732 -11.697 1.00 96.94 93 ILE A C 1
ATOM 764 O O . ILE A 1 93 ? 0.716 -1.687 -11.580 1.00 96.94 93 ILE A O 1
ATOM 768 N N . SER A 1 94 ? 2.616 -0.856 -12.447 1.00 96.06 94 SER A N 1
ATOM 769 C CA . SER A 1 94 ? 1.946 0.235 -13.158 1.00 96.06 94 SER A CA 1
ATOM 770 C C . SER A 1 94 ? 0.972 -0.271 -14.220 1.00 96.06 94 SER A C 1
ATOM 772 O O . SER A 1 94 ? -0.108 0.302 -14.353 1.00 96.06 94 SER A O 1
ATOM 774 N N . GLU A 1 95 ? 1.272 -1.380 -14.899 1.00 95.88 95 GLU A N 1
ATOM 775 C CA . GLU A 1 95 ? 0.324 -2.025 -15.811 1.00 95.88 95 GLU A CA 1
ATOM 776 C C . GLU A 1 95 ? -0.887 -2.587 -15.063 1.00 95.88 95 GLU A C 1
ATOM 778 O O . GLU A 1 95 ? -2.030 -2.281 -15.406 1.00 95.88 95 GLU A O 1
ATOM 783 N N . LYS A 1 96 ? -0.645 -3.352 -13.992 1.00 97.38 96 LYS A N 1
ATOM 784 C CA . LYS A 1 96 ? -1.699 -3.985 -13.188 1.00 97.38 96 LYS A CA 1
ATOM 785 C C . LYS A 1 96 ? -2.721 -2.978 -12.648 1.00 97.38 96 LYS A C 1
ATOM 787 O O . LYS A 1 96 ? -3.904 -3.302 -12.561 1.00 97.38 96 LYS A O 1
ATOM 792 N N . TYR A 1 97 ? -2.277 -1.778 -12.273 1.00 95.94 97 TYR A N 1
ATOM 793 C CA . TYR A 1 97 ? -3.129 -0.737 -11.686 1.00 95.94 97 TYR A CA 1
ATOM 794 C C . TYR A 1 97 ? -3.518 0.393 -12.658 1.00 95.94 97 TYR A C 1
ATOM 796 O O . TYR A 1 97 ? -4.200 1.342 -12.251 1.00 95.94 97 TYR A O 1
ATOM 804 N N . GLY A 1 98 ? -3.125 0.307 -13.935 1.00 95.69 98 GLY A N 1
ATOM 805 C CA . GLY A 1 98 ? -3.425 1.323 -14.950 1.00 95.69 98 GLY A CA 1
ATOM 806 C C . GLY A 1 98 ? -2.812 2.693 -14.631 1.00 95.69 98 GLY A C 1
ATOM 807 O O . GLY A 1 98 ? -3.501 3.714 -14.691 1.00 95.69 98 GLY A O 1
ATOM 808 N N . LEU A 1 99 ? -1.539 2.712 -14.227 1.00 96.06 99 LEU A N 1
ATOM 809 C CA . LEU A 1 99 ? -0.757 3.899 -13.865 1.00 96.06 99 LEU A CA 1
ATOM 810 C C . LEU A 1 99 ? 0.105 4.359 -15.054 1.00 96.06 99 LEU A C 1
ATOM 812 O O . LEU A 1 99 ? 1.332 4.252 -15.038 1.00 96.06 99 LEU A O 1
ATOM 816 N N . THR A 1 100 ? -0.543 4.854 -16.111 1.00 95.62 100 THR A N 1
ATOM 817 C CA . THR A 1 100 ? 0.094 5.142 -17.411 1.00 95.62 100 THR A CA 1
ATOM 818 C C . THR A 1 100 ? 1.300 6.078 -17.315 1.00 95.62 100 THR A C 1
ATOM 820 O O . THR A 1 100 ? 2.334 5.808 -17.921 1.00 95.62 100 THR A O 1
ATOM 823 N N . GLU A 1 101 ? 1.202 7.159 -16.539 1.00 94.88 101 GLU A N 1
ATOM 824 C CA . GLU A 1 101 ? 2.296 8.128 -16.403 1.00 94.88 101 GLU A CA 1
ATOM 825 C C . GLU A 1 101 ? 3.534 7.505 -15.738 1.00 94.88 101 GLU A C 1
ATOM 827 O O . GLU A 1 101 ? 4.654 7.675 -16.219 1.00 94.88 101 GLU A O 1
ATOM 832 N N . ILE A 1 102 ? 3.332 6.722 -14.673 1.00 95.81 102 ILE A N 1
ATOM 833 C CA . ILE A 1 102 ? 4.405 5.984 -13.993 1.00 95.81 102 ILE A CA 1
ATOM 834 C C . ILE A 1 102 ? 5.051 4.983 -14.945 1.00 95.81 102 ILE A C 1
ATOM 836 O O . ILE A 1 102 ? 6.277 4.908 -15.009 1.00 95.81 102 ILE A O 1
ATOM 840 N N . LYS A 1 103 ? 4.243 4.250 -15.718 1.00 96.50 103 LYS A N 1
ATOM 841 C CA . LYS A 1 103 ? 4.739 3.283 -16.701 1.00 96.50 103 LYS A CA 1
ATOM 842 C C . LYS A 1 103 ? 5.667 3.952 -17.719 1.00 96.50 103 LYS A C 1
ATOM 844 O O . LYS A 1 103 ? 6.748 3.439 -18.002 1.00 96.50 103 LYS A O 1
ATOM 849 N N . ILE A 1 104 ? 5.273 5.119 -18.236 1.00 94.94 104 ILE A N 1
ATOM 850 C CA . ILE A 1 104 ? 6.088 5.910 -19.171 1.00 94.94 104 ILE A CA 1
ATOM 851 C C . ILE A 1 104 ? 7.399 6.345 -18.507 1.00 94.94 104 ILE A C 1
ATOM 853 O O . ILE A 1 104 ? 8.467 6.110 -19.073 1.00 94.94 104 ILE A O 1
ATOM 857 N N . LYS A 1 105 ? 7.341 6.912 -17.293 1.00 95.12 105 LYS A N 1
ATOM 858 C CA . LYS A 1 105 ? 8.539 7.325 -16.536 1.00 95.12 105 LYS A CA 1
ATOM 859 C C . LYS A 1 105 ? 9.501 6.158 -16.303 1.00 95.12 105 LYS A C 1
ATOM 861 O O . LYS A 1 105 ? 10.705 6.314 -16.489 1.00 95.12 105 LYS A O 1
ATOM 866 N N . ALA A 1 106 ? 8.976 4.983 -15.963 1.00 94.56 106 ALA A N 1
ATOM 867 C CA . ALA A 1 106 ? 9.771 3.779 -15.758 1.00 94.56 106 ALA A CA 1
ATOM 868 C C . ALA A 1 106 ? 10.470 3.317 -17.048 1.00 94.56 106 ALA A C 1
ATOM 870 O O . ALA A 1 106 ? 11.661 3.007 -17.020 1.00 94.56 106 ALA A O 1
ATOM 871 N N . TYR A 1 107 ? 9.781 3.328 -18.196 1.00 94.12 107 TYR A N 1
ATOM 872 C CA . TYR A 1 107 ? 10.415 3.004 -19.478 1.00 94.12 107 TYR A CA 1
ATOM 873 C C . TYR A 1 107 ? 11.505 3.998 -19.880 1.00 94.12 107 TYR A C 1
ATOM 875 O O . TYR A 1 107 ? 12.545 3.560 -20.370 1.00 94.12 107 TYR A O 1
ATOM 883 N N . ILE A 1 108 ? 11.290 5.300 -19.662 1.00 92.38 108 ILE A N 1
ATOM 884 C CA . ILE A 1 108 ? 12.304 6.331 -19.929 1.00 92.38 108 ILE A CA 1
ATOM 885 C C . ILE A 1 108 ? 13.538 6.068 -19.063 1.00 92.38 108 ILE A C 1
ATOM 887 O O . ILE A 1 108 ? 14.623 5.859 -19.597 1.00 92.38 108 ILE A O 1
ATOM 891 N N . LYS A 1 109 ? 13.353 5.932 -17.742 1.00 90.75 109 LYS A N 1
ATOM 892 C CA . LYS A 1 109 ? 14.449 5.662 -16.800 1.00 90.75 109 LYS A CA 1
ATOM 893 C C . LYS A 1 109 ? 15.232 4.403 -17.172 1.00 90.75 109 LYS A C 1
ATOM 895 O O . LYS A 1 109 ? 16.457 4.379 -17.093 1.00 90.75 109 LYS A O 1
ATOM 900 N N . ARG A 1 110 ? 14.532 3.351 -17.602 1.00 90.44 110 ARG A N 1
ATOM 901 C CA . ARG A 1 110 ? 15.161 2.120 -18.087 1.00 90.44 110 ARG A CA 1
ATOM 902 C C . ARG A 1 110 ? 16.040 2.367 -19.311 1.00 90.44 110 ARG A C 1
ATOM 904 O O . ARG A 1 110 ? 17.154 1.851 -19.367 1.00 90.44 110 ARG A O 1
ATOM 911 N N . ALA A 1 111 ? 15.509 3.087 -20.298 1.00 88.06 111 ALA A N 1
ATOM 912 C CA . ALA A 1 111 ? 16.212 3.377 -21.539 1.00 88.06 111 ALA A CA 1
ATOM 913 C C . ALA A 1 111 ? 17.479 4.196 -21.269 1.00 88.06 111 ALA 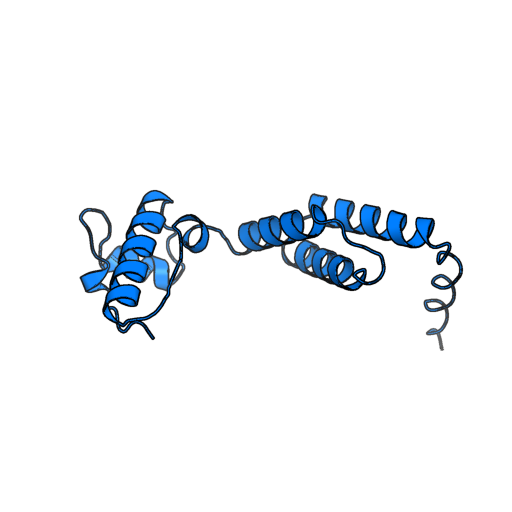A C 1
ATOM 915 O O . ALA A 1 111 ? 18.530 3.856 -21.811 1.00 88.06 111 ALA A O 1
ATOM 916 N N . ASP A 1 112 ? 17.396 5.187 -20.377 1.00 88.12 112 ASP A N 1
ATOM 917 C CA . ASP A 1 112 ? 18.533 6.013 -19.965 1.00 88.12 112 ASP A CA 1
ATOM 918 C C . ASP A 1 112 ? 19.644 5.159 -19.333 1.00 88.12 112 ASP A C 1
ATOM 920 O O . ASP A 1 112 ? 20.790 5.206 -19.776 1.00 88.12 112 ASP A O 1
ATOM 924 N N . LEU A 1 113 ? 19.302 4.279 -18.382 1.00 87.25 113 LEU A N 1
ATOM 925 C CA . LEU A 1 113 ? 20.279 3.386 -17.742 1.00 87.25 113 LEU A CA 1
ATOM 926 C C . LEU A 1 113 ? 20.942 2.414 -18.730 1.00 87.25 113 LEU A C 1
ATOM 928 O O . LEU A 1 113 ? 22.146 2.155 -18.656 1.00 87.25 113 LEU A O 1
ATOM 932 N N . GLU A 1 114 ? 20.167 1.840 -19.655 1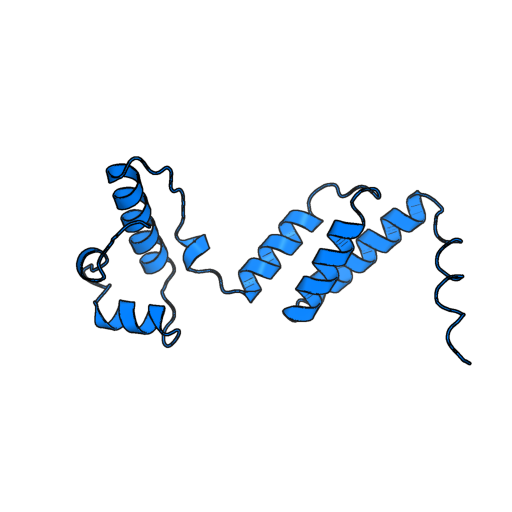.00 84.44 114 GLU A N 1
ATOM 933 C CA . GLU A 1 114 ? 20.698 0.935 -20.681 1.00 84.44 114 GLU A CA 1
ATOM 934 C C . GLU A 1 114 ? 21.592 1.678 -21.697 1.00 84.44 114 GLU A C 1
ATOM 936 O O . GLU A 1 114 ? 22.560 1.093 -22.206 1.00 84.44 114 GLU A O 1
ATOM 941 N N . PHE A 1 115 ? 21.285 2.950 -21.981 1.00 82.94 115 PHE A N 1
ATOM 942 C CA . PHE A 1 115 ? 22.063 3.822 -22.860 1.00 82.94 115 PHE A CA 1
ATOM 943 C C . PHE A 1 115 ? 23.404 4.213 -22.230 1.00 82.94 115 PHE A C 1
ATOM 945 O O . PHE A 1 115 ? 24.442 4.014 -22.866 1.00 82.94 115 PHE A O 1
ATOM 952 N N . GLU A 1 116 ? 23.401 4.669 -20.973 1.00 76.12 116 GLU A N 1
ATOM 953 C CA . GLU A 1 116 ? 24.607 5.068 -20.230 1.00 76.12 116 GLU A CA 1
ATOM 954 C C . GLU A 1 116 ? 25.650 3.946 -20.142 1.00 76.12 116 GLU A C 1
ATOM 956 O O . GLU A 1 116 ? 26.849 4.202 -20.230 1.00 76.12 116 GLU A O 1
ATOM 961 N N . LYS A 1 117 ? 25.223 2.681 -20.029 1.00 68.88 117 LYS A N 1
ATOM 962 C CA . LYS A 1 117 ? 26.149 1.535 -19.952 1.00 68.88 117 LYS A CA 1
ATOM 963 C C . LYS A 1 117 ? 26.508 0.921 -21.317 1.00 68.88 117 LYS A C 1
ATOM 965 O O . LYS A 1 117 ? 27.123 -0.143 -21.358 1.00 68.88 117 LYS A O 1
ATOM 970 N N . HIS A 1 118 ? 26.124 1.545 -22.437 1.00 66.38 118 HIS A N 1
ATOM 971 C CA . HIS A 1 118 ? 26.339 1.044 -23.808 1.00 66.38 118 HIS A CA 1
ATOM 972 C C . HIS A 1 118 ? 25.793 -0.381 -24.079 1.00 66.38 118 HIS A C 1
ATOM 974 O O . HIS A 1 118 ? 26.218 -1.057 -25.022 1.00 66.38 118 HIS A O 1
ATOM 980 N N . ILE A 1 119 ? 24.811 -0.860 -23.302 1.00 61.19 119 ILE A N 1
ATOM 981 C CA . ILE A 1 119 ? 24.289 -2.244 -23.390 1.00 61.19 119 ILE A CA 1
ATOM 982 C C . ILE A 1 119 ? 23.282 -2.416 -24.543 1.00 61.19 119 ILE A C 1
ATOM 984 O O . ILE A 1 119 ? 22.888 -3.537 -24.878 1.00 61.19 119 ILE A O 1
ATOM 988 N N . TYR A 1 120 ? 22.936 -1.329 -25.238 1.00 55.09 120 TYR A N 1
ATOM 989 C CA . TYR A 1 120 ? 21.934 -1.277 -26.310 1.00 55.09 120 TYR A CA 1
ATOM 990 C C . TYR A 1 120 ? 22.061 -2.396 -27.368 1.00 55.09 120 TYR A C 1
ATOM 992 O O . TYR A 1 120 ? 21.064 -2.884 -27.903 1.00 55.09 120 TYR A O 1
ATOM 1000 N N . LYS A 1 121 ? 23.284 -2.876 -27.643 1.00 53.06 121 LYS A N 1
ATOM 1001 C CA . LYS A 1 121 ? 23.532 -3.939 -28.633 1.00 53.06 121 LYS A CA 1
ATOM 1002 C C . LYS A 1 121 ? 23.102 -5.348 -28.197 1.00 53.06 121 LYS A C 1
ATOM 1004 O O . LYS A 1 121 ? 22.891 -6.188 -29.067 1.00 53.06 121 LYS A O 1
ATOM 1009 N N . LYS A 1 122 ? 22.934 -5.645 -26.901 1.00 48.38 122 LYS A N 1
ATOM 1010 C CA . LYS A 1 122 ? 22.718 -7.034 -26.434 1.00 48.38 122 LYS A CA 1
ATOM 1011 C C . LYS A 1 122 ? 21.260 -7.507 -26.519 1.00 48.38 122 LYS A C 1
ATOM 1013 O O . LYS A 1 122 ? 21.013 -8.707 -26.583 1.00 48.38 122 LYS A O 1
ATOM 1018 N N . ARG A 1 123 ? 20.284 -6.590 -26.548 1.00 46.97 123 ARG A N 1
ATOM 1019 C CA . ARG A 1 123 ? 18.859 -6.940 -26.380 1.00 46.97 123 ARG A CA 1
ATOM 1020 C C . ARG A 1 123 ? 18.060 -7.132 -27.668 1.00 46.97 123 ARG A C 1
ATOM 1022 O O . ARG A 1 123 ? 17.090 -7.888 -27.655 1.00 46.97 123 ARG A O 1
ATOM 1029 N N . LYS A 1 124 ? 18.484 -6.541 -28.794 1.00 41.94 124 LYS A N 1
ATOM 1030 C CA . LYS A 1 124 ? 17.849 -6.796 -30.105 1.00 41.94 124 LYS A CA 1
ATOM 1031 C C . LYS A 1 124 ? 18.033 -8.241 -30.600 1.00 41.94 124 LYS A C 1
ATOM 1033 O O . LYS A 1 124 ? 17.276 -8.665 -31.459 1.00 41.94 124 LYS A O 1
ATOM 1038 N N . LEU A 1 125 ? 18.972 -9.004 -30.029 1.00 41.66 125 LEU A N 1
ATOM 1039 C CA . LEU A 1 125 ? 19.283 -10.380 -30.441 1.00 41.66 125 LEU A CA 1
ATOM 1040 C C . LEU A 1 125 ? 18.516 -11.486 -29.694 1.00 41.66 125 LEU A C 1
ATOM 1042 O O . LEU A 1 125 ? 18.576 -12.632 -30.121 1.00 41.66 125 LEU A O 1
ATOM 1046 N N . GLN A 1 126 ? 17.783 -11.192 -28.610 1.00 41.31 126 GLN A N 1
ATOM 1047 C CA . GLN A 1 126 ? 17.077 -12.239 -27.842 1.00 41.31 126 GLN A CA 1
ATOM 1048 C C . GLN A 1 126 ? 15.578 -12.364 -28.142 1.00 41.31 126 GLN A C 1
ATOM 1050 O O . GLN A 1 126 ? 14.974 -13.370 -27.783 1.00 41.31 126 GLN A O 1
ATOM 1055 N N . ARG A 1 127 ? 14.958 -11.385 -28.815 1.00 42.69 127 ARG A N 1
ATOM 1056 C CA . ARG A 1 127 ? 13.537 -11.467 -29.216 1.00 42.69 127 ARG A CA 1
ATOM 1057 C C . ARG A 1 127 ? 13.311 -11.999 -30.633 1.00 42.69 127 ARG A C 1
ATOM 1059 O O . ARG A 1 127 ? 12.169 -12.090 -31.062 1.00 42.69 127 ARG A O 1
ATOM 1066 N N . SER A 1 128 ? 14.367 -12.392 -31.337 1.00 43.22 128 SER A N 1
ATOM 1067 C CA . SER A 1 128 ? 14.297 -12.866 -32.719 1.00 43.22 128 SER A CA 1
ATOM 1068 C C . SER A 1 128 ? 14.644 -14.348 -32.856 1.00 43.22 128 SER A C 1
ATOM 1070 O O . SER A 1 128 ? 15.403 -14.677 -33.744 1.00 43.22 128 SER A O 1
ATOM 1072 N N . PHE A 1 129 ? 14.133 -15.238 -31.999 1.00 45.50 129 PHE A N 1
ATOM 1073 C CA . PHE A 1 129 ? 14.095 -16.686 -32.277 1.00 45.50 129 PHE A CA 1
ATOM 1074 C C . PHE A 1 129 ? 12.999 -17.360 -31.440 1.00 45.50 129 PHE A C 1
ATOM 1076 O O . PHE A 1 129 ? 13.261 -17.933 -30.389 1.00 45.50 129 PHE A O 1
ATOM 1083 N N . LYS A 1 130 ? 11.752 -17.250 -31.904 1.00 43.66 130 LYS A N 1
ATOM 1084 C CA . LYS A 1 130 ? 10.676 -18.234 -31.689 1.00 43.66 130 LYS A CA 1
ATOM 1085 C C . LYS A 1 130 ? 9.621 -18.036 -32.783 1.00 43.66 130 LYS A C 1
ATOM 1087 O O . LYS A 1 130 ? 8.525 -17.554 -32.536 1.00 43.66 130 LYS A O 1
ATOM 1092 N N . ILE A 1 131 ? 10.012 -18.356 -34.013 1.00 43.41 131 ILE A N 1
ATOM 1093 C CA . ILE A 1 131 ? 9.087 -18.790 -35.063 1.00 43.41 131 ILE A CA 1
ATOM 1094 C C . ILE A 1 131 ? 9.766 -19.971 -35.747 1.00 43.41 131 ILE A C 1
ATOM 1096 O O . ILE A 1 131 ? 10.500 -19.788 -36.712 1.00 43.41 131 ILE A O 1
ATOM 1100 N N . THR A 1 132 ? 9.598 -21.162 -35.185 1.00 47.06 132 THR A N 1
ATOM 1101 C CA . THR A 1 132 ? 9.316 -22.404 -35.916 1.00 47.06 132 THR A CA 1
ATOM 1102 C C . THR A 1 132 ? 8.712 -23.380 -34.918 1.00 47.06 132 THR A C 1
ATOM 1104 O O . THR A 1 132 ? 9.244 -23.439 -33.785 1.00 47.06 132 THR A O 1
#

Radius of gyration: 21.77 Å; chains: 1; bounding box: 48×34×62 Å

Secondary structure (DSSP, 8-state):
-----HHHH-BTTB-HHHHHHHHTTSSPPPHHHHHHHHHHHHHHHHHTT------HHHHH--HHHHHHHHHHHHHHS---GGGHHHHHHHHHHHHHHT-HHHHHHHHHHHHHHHHHTTGGGTTTTTSS----